Protein AF-A0A8S3DEF5-F1 (afdb_monomer_lite)

Sequence (170 aa):
MGNNNDTDSLSEYDDTEVNVAGNESDDNDKLSETFDSLDEEQLLFDNGDSDTDDDEFMDDWTTDVIQSDCEIIREQNMILVVLKKCRGLISMIKRSTILTLYFDAQRKRFKKALNLCYDVKSRWNSTYCMINSFIVLREIIENLFSNKHQLHITQQQVKKLTNFELTSAD

Foldseek 3Di:
DDDDDDDDDDDDDDDDDDDDDDDDDDDDDDDDDDPPDPDPPDPPPPPPPPDPPPVPDPPPPPPDDDPPDPPVVVVSVVVVLLLVLLQLVLVLQVVDPQSVVLLVVVCVVVVPPDDQFHQDPVDPCRSVSNVVSCVSCVVSLVVCLVCVVVGPDDPVSNVSSVSSDDDPVD

pLDDT: mean 73.91, std 21.29, range [36.69, 96.31]

Organism: NCBI:txid392030

InterPro domains:
  IPR012337 Ribonuclease H-like superfamily [SSF53098] (52-149)

Radius of gyration: 30.42 Å; chains: 1; bounding box: 45×88×85 Å

Structure (mmCIF, N/CA/C/O backbone):
data_AF-A0A8S3DEF5-F1
#
_entry.id   AF-A0A8S3DEF5-F1
#
loop_
_atom_site.group_PDB
_atom_site.id
_atom_site.type_symbol
_atom_site.label_atom_id
_atom_site.label_alt_id
_atom_site.label_comp_id
_atom_site.label_asym_id
_atom_site.label_entity_id
_atom_site.label_seq_id
_atom_site.pdbx_PDB_ins_code
_atom_site.Cartn_x
_atom_site.Cartn_y
_atom_site.Cartn_z
_atom_site.occupancy
_atom_site.B_iso_or_equiv
_atom_site.auth_seq_id
_atom_site.auth_comp_id
_atom_site.auth_asym_id
_atom_site.auth_atom_id
_atom_site.pdbx_PDB_model_num
ATOM 1 N N . MET A 1 1 ? -24.871 -69.707 1.912 1.00 46.59 1 MET A N 1
ATOM 2 C CA . MET A 1 1 ? -25.025 -70.707 2.992 1.00 46.59 1 MET A CA 1
ATOM 3 C C . MET A 1 1 ? -23.665 -70.889 3.647 1.00 46.59 1 MET A C 1
ATOM 5 O O . MET A 1 1 ? -22.714 -71.104 2.908 1.00 46.59 1 MET A O 1
ATOM 9 N N . GLY A 1 2 ? -23.585 -70.755 4.976 1.00 43.81 2 GLY A N 1
ATOM 10 C CA . GLY A 1 2 ? -22.353 -70.808 5.787 1.00 43.81 2 GLY A CA 1
ATOM 11 C C . GLY A 1 2 ? -22.150 -69.495 6.560 1.00 43.81 2 GLY A C 1
ATOM 12 O O . GLY A 1 2 ? -21.579 -68.570 6.003 1.00 43.81 2 GLY A O 1
ATOM 13 N N . ASN A 1 3 ? -22.926 -69.236 7.617 1.00 43.38 3 ASN A N 1
ATOM 14 C CA . ASN A 1 3 ? -22.702 -69.563 9.043 1.00 43.38 3 ASN A CA 1
ATOM 15 C C . ASN A 1 3 ? -21.516 -68.834 9.713 1.00 43.38 3 ASN A C 1
ATOM 17 O O . ASN A 1 3 ? -20.368 -69.181 9.472 1.00 43.38 3 ASN A O 1
ATOM 21 N N . ASN A 1 4 ? -21.895 -67.882 10.579 1.00 48.50 4 ASN A N 1
ATOM 22 C CA . ASN A 1 4 ? -21.458 -67.575 11.954 1.00 48.50 4 ASN A CA 1
ATOM 23 C C . ASN A 1 4 ? -19.970 -6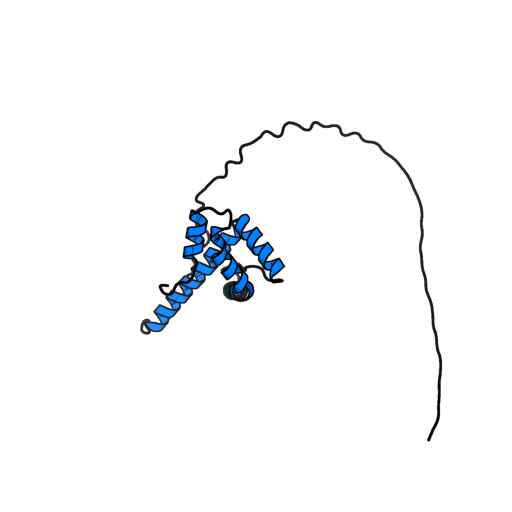7.669 12.338 1.00 48.50 4 ASN A C 1
ATOM 25 O O . ASN A 1 4 ? -19.376 -68.740 12.263 1.00 48.50 4 ASN A O 1
ATOM 29 N N . ASN A 1 5 ? -19.454 -66.593 12.948 1.00 54.09 5 ASN A N 1
ATOM 30 C CA . ASN A 1 5 ? -19.014 -66.632 14.350 1.00 54.09 5 ASN A CA 1
ATOM 31 C C . ASN A 1 5 ? -18.790 -65.222 14.921 1.00 54.09 5 ASN A C 1
ATOM 33 O O . ASN A 1 5 ? -17.958 -64.463 14.428 1.00 54.09 5 ASN A O 1
ATOM 37 N N . ASP A 1 6 ? -19.533 -64.937 15.989 1.00 53.94 6 ASP A N 1
ATOM 38 C CA . ASP A 1 6 ? -19.259 -63.917 16.995 1.00 53.94 6 ASP A CA 1
ATOM 39 C C . ASP A 1 6 ? -18.022 -64.301 17.819 1.00 53.94 6 ASP A C 1
ATOM 41 O O . ASP A 1 6 ? -17.897 -65.459 18.219 1.00 53.94 6 ASP A O 1
ATOM 45 N N . THR A 1 7 ? -17.172 -63.326 18.155 1.00 57.41 7 THR A N 1
ATOM 46 C CA . THR A 1 7 ? -16.396 -63.334 19.407 1.00 57.41 7 THR A CA 1
ATOM 47 C C . THR A 1 7 ? -16.144 -61.906 19.886 1.00 57.41 7 THR A C 1
ATOM 49 O O . THR A 1 7 ? -15.395 -61.150 19.267 1.00 57.41 7 THR A O 1
ATOM 52 N N . ASP A 1 8 ? -16.788 -61.608 21.011 1.00 50.97 8 ASP A N 1
ATOM 53 C CA . ASP A 1 8 ? -16.464 -60.632 22.053 1.00 50.97 8 ASP A CA 1
ATOM 54 C C . ASP A 1 8 ? -14.964 -60.491 22.352 1.00 50.97 8 ASP A C 1
ATOM 56 O O . ASP A 1 8 ? -14.247 -61.493 22.378 1.00 50.97 8 ASP A O 1
ATOM 60 N N . SER A 1 9 ? -14.533 -59.278 22.722 1.00 60.25 9 SER A N 1
ATOM 61 C CA . SER A 1 9 ? -13.591 -59.043 23.834 1.00 60.25 9 SER A CA 1
ATOM 62 C C . SER A 1 9 ? -13.519 -57.553 24.188 1.00 60.25 9 SER A C 1
ATOM 64 O O . SER A 1 9 ? -12.882 -56.758 23.497 1.00 60.25 9 SER A O 1
ATOM 66 N N . LEU A 1 10 ? -14.180 -57.210 25.298 1.00 52.56 10 LEU A N 1
ATOM 67 C CA . LEU A 1 10 ? -13.901 -56.055 26.153 1.00 52.56 10 LEU A CA 1
ATOM 68 C C . LEU A 1 10 ? -12.436 -56.056 26.627 1.00 52.56 10 LEU A C 1
ATOM 70 O O . LEU A 1 10 ? -11.919 -57.104 27.014 1.00 52.56 10 LEU A O 1
ATOM 74 N N . SER A 1 11 ? -11.853 -54.866 26.783 1.00 61.66 11 SER A N 1
ATOM 75 C CA . SER A 1 11 ? -10.965 -54.588 27.920 1.00 61.66 11 SER A CA 1
ATOM 76 C C . SER A 1 11 ? -10.998 -53.101 28.291 1.00 61.66 11 SER A C 1
ATOM 78 O O . SER A 1 11 ? -10.534 -52.253 27.527 1.00 61.66 11 SER A O 1
ATOM 80 N N . GLU A 1 12 ? -11.586 -52.844 29.461 1.00 53.38 12 GLU A N 1
ATOM 81 C CA . GLU A 1 12 ? -11.475 -51.652 30.315 1.00 53.38 12 GLU A CA 1
ATOM 82 C C . GLU A 1 12 ? -10.041 -51.447 30.854 1.00 53.38 12 GLU A C 1
ATOM 84 O O . GLU A 1 12 ? -9.152 -52.246 30.564 1.00 53.38 12 GLU A O 1
ATOM 89 N N . TYR A 1 13 ? -9.895 -50.408 31.693 1.00 54.09 13 TYR A N 1
ATOM 90 C CA . TYR A 1 13 ? -8.749 -49.920 32.488 1.00 54.09 13 TYR A CA 1
ATOM 91 C C . TYR A 1 13 ? -7.998 -48.742 31.822 1.00 54.09 13 TYR A C 1
ATOM 93 O O . TYR A 1 13 ? -7.708 -48.779 30.632 1.00 54.09 13 TYR A O 1
ATOM 101 N N . ASP A 1 14 ? -7.666 -47.636 32.497 1.00 47.34 14 ASP A N 1
ATOM 102 C CA . ASP A 1 14 ? -7.471 -47.437 33.937 1.00 47.34 14 ASP A CA 1
ATOM 103 C C . ASP A 1 14 ? -7.574 -45.943 34.320 1.00 47.34 14 ASP A C 1
ATOM 105 O O . ASP A 1 14 ? -7.052 -45.074 33.614 1.00 47.34 14 ASP A O 1
ATOM 109 N N . ASP A 1 15 ? -8.229 -45.675 35.449 1.00 49.88 15 ASP A N 1
ATOM 110 C CA . ASP A 1 15 ? -8.274 -44.392 36.153 1.00 49.88 15 ASP A CA 1
ATOM 111 C C . ASP A 1 15 ? -6.984 -44.211 36.961 1.00 49.88 15 ASP A C 1
ATOM 113 O O . ASP A 1 15 ? -6.580 -45.100 37.704 1.00 49.88 15 ASP A O 1
ATOM 117 N N . THR A 1 16 ? -6.381 -43.023 36.934 1.00 57.03 16 THR A N 1
ATOM 118 C CA . THR A 1 16 ? -5.514 -42.588 38.043 1.00 57.03 16 THR A CA 1
ATOM 119 C C . THR A 1 16 ? -5.707 -41.104 38.334 1.00 57.03 16 THR A C 1
ATOM 121 O O . THR A 1 16 ? -5.066 -40.226 37.759 1.00 57.03 16 THR A O 1
ATOM 124 N N . GLU A 1 17 ? -6.596 -40.837 39.290 1.00 47.81 17 GLU A N 1
ATOM 125 C CA . GLU A 1 17 ? -6.536 -39.651 40.138 1.00 47.81 17 GLU A CA 1
ATOM 126 C C . GLU A 1 17 ? -5.303 -39.733 41.050 1.00 47.81 17 GLU A C 1
ATOM 128 O O . GLU A 1 17 ? -5.077 -40.743 41.720 1.00 47.81 17 GLU A O 1
ATOM 133 N N . VAL A 1 18 ? -4.540 -38.642 41.149 1.00 53.62 18 VAL A N 1
ATOM 134 C CA . VAL A 1 18 ? -3.604 -38.428 42.260 1.00 53.62 18 VAL A CA 1
ATOM 135 C C . VAL A 1 18 ? -3.879 -37.058 42.871 1.00 53.62 18 VAL A C 1
ATOM 137 O O . VAL A 1 18 ? -3.459 -36.022 42.362 1.00 53.62 18 VAL A O 1
ATOM 140 N N . ASN A 1 19 ? -4.599 -37.087 43.992 1.00 45.84 19 ASN A N 1
ATOM 141 C CA . ASN A 1 19 ? -4.643 -36.034 45.001 1.00 45.84 19 ASN A CA 1
ATOM 142 C C . ASN A 1 19 ? -3.374 -36.105 45.863 1.00 45.84 19 ASN A C 1
ATOM 144 O O . ASN A 1 19 ? -3.113 -37.151 46.456 1.00 45.84 19 ASN A O 1
ATOM 148 N N . VAL A 1 20 ? -2.653 -34.991 46.036 1.00 54.94 20 VAL A N 1
ATOM 149 C CA . VAL A 1 20 ? -1.803 -34.766 47.220 1.00 54.94 20 VAL A CA 1
ATOM 150 C C . VAL A 1 20 ? -1.971 -33.324 47.702 1.00 54.94 20 VAL A C 1
ATOM 152 O O . VAL A 1 20 ? -1.868 -32.370 46.935 1.00 54.94 20 VAL A O 1
ATOM 155 N N . ALA A 1 21 ? -2.273 -33.223 48.993 1.00 41.28 21 ALA A N 1
ATOM 156 C CA . ALA A 1 21 ? -2.624 -32.045 49.768 1.00 41.28 21 ALA A CA 1
ATOM 157 C C . ALA A 1 21 ? -1.416 -31.389 50.473 1.00 41.28 21 ALA A C 1
ATOM 159 O O . ALA A 1 21 ? -0.425 -32.063 50.744 1.00 41.28 21 ALA A O 1
ATOM 160 N N . GLY A 1 22 ? -1.599 -30.123 50.886 1.00 36.69 22 GLY A N 1
ATOM 161 C CA . GLY A 1 22 ? -0.835 -29.410 51.931 1.00 36.69 22 GLY A CA 1
ATOM 162 C C . GLY A 1 22 ? 0.503 -28.811 51.467 1.00 36.69 22 GLY A C 1
ATOM 163 O O . GLY A 1 22 ? 1.193 -29.407 50.657 1.00 36.69 22 GLY A O 1
ATOM 164 N N . ASN A 1 23 ? 0.961 -27.644 51.928 1.00 40.34 23 ASN A N 1
ATOM 165 C CA . ASN A 1 23 ? 0.754 -27.021 53.235 1.00 40.34 23 ASN A CA 1
ATOM 166 C C . ASN A 1 23 ? 1.043 -25.495 53.201 1.00 40.34 23 ASN A C 1
ATOM 168 O O . ASN A 1 23 ? 1.664 -24.995 52.267 1.00 40.34 23 ASN A O 1
ATOM 172 N N . GLU A 1 24 ? 0.584 -24.811 54.252 1.00 44.38 24 GLU A N 1
ATOM 173 C CA . GLU A 1 24 ? 0.578 -23.367 54.571 1.00 44.38 24 GLU A CA 1
ATOM 174 C C . GLU A 1 24 ? 1.955 -22.697 54.795 1.00 44.38 24 GLU A C 1
ATOM 176 O O . GLU A 1 24 ? 2.916 -23.389 55.135 1.00 44.38 24 GLU A O 1
ATOM 181 N N . SER A 1 25 ? 1.993 -21.350 54.688 1.00 47.72 25 SER A N 1
ATOM 182 C CA . SER A 1 25 ? 2.727 -20.305 55.478 1.00 47.72 25 SER A CA 1
ATOM 183 C C . SER A 1 25 ? 2.970 -19.091 54.554 1.00 47.72 25 SER A C 1
ATOM 185 O O . SER A 1 25 ? 3.646 -19.233 53.540 1.00 47.72 25 SER A O 1
ATOM 187 N N . ASP A 1 26 ? 2.240 -17.976 54.643 1.00 45.22 26 ASP A N 1
ATOM 188 C CA . ASP A 1 26 ? 2.328 -16.877 55.627 1.00 45.22 26 ASP A CA 1
ATOM 189 C C . ASP A 1 26 ? 3.716 -16.215 55.664 1.00 45.22 26 ASP A C 1
ATOM 191 O O . ASP A 1 26 ? 4.638 -16.759 56.257 1.00 45.22 26 ASP A O 1
ATOM 195 N N . ASP A 1 27 ? 3.846 -15.062 54.998 1.00 51.00 27 ASP A N 1
ATOM 196 C CA . ASP A 1 27 ? 4.680 -13.952 55.466 1.00 51.00 27 ASP A CA 1
ATOM 197 C C . ASP A 1 27 ? 4.248 -12.640 54.787 1.00 51.00 27 ASP A C 1
ATOM 199 O O . ASP A 1 27 ? 4.294 -12.456 53.567 1.00 51.00 27 ASP A O 1
ATOM 203 N N . ASN A 1 28 ? 3.776 -11.734 55.641 1.00 45.97 28 ASN A N 1
ATOM 204 C CA . ASN A 1 28 ? 3.632 -10.307 55.399 1.00 45.97 28 ASN A CA 1
ATOM 205 C C . ASN A 1 28 ? 4.970 -9.716 54.952 1.00 45.97 28 ASN A C 1
ATOM 207 O O . ASN A 1 28 ? 5.934 -9.806 55.702 1.00 45.97 28 ASN A O 1
ATOM 211 N N . ASP A 1 29 ? 4.970 -8.927 53.879 1.00 43.94 29 ASP A N 1
ATOM 212 C CA . ASP A 1 29 ? 5.792 -7.721 53.886 1.00 43.94 29 ASP A CA 1
ATOM 213 C C . ASP A 1 29 ? 5.092 -6.553 53.189 1.00 43.94 29 ASP A C 1
ATOM 215 O O . ASP A 1 29 ? 4.798 -6.541 51.992 1.00 43.94 29 ASP A O 1
ATOM 219 N N . LYS A 1 30 ? 4.797 -5.550 54.019 1.00 49.34 30 LYS A N 1
ATOM 220 C CA . LYS A 1 30 ? 4.400 -4.200 53.638 1.00 49.34 30 LYS A CA 1
ATOM 221 C C . LYS A 1 30 ? 5.565 -3.540 52.905 1.00 49.34 30 LYS A C 1
ATOM 223 O O . LYS A 1 30 ? 6.543 -3.159 53.539 1.00 49.34 30 LYS A O 1
ATOM 228 N N . LEU A 1 31 ? 5.388 -3.257 51.622 1.00 44.19 31 LEU A N 1
ATOM 229 C CA . LEU A 1 31 ? 6.134 -2.205 50.936 1.00 44.19 31 LEU A CA 1
ATOM 230 C C . LEU A 1 31 ? 5.170 -1.068 50.605 1.00 44.19 31 LEU A C 1
ATOM 232 O O . LEU A 1 31 ? 4.477 -1.057 49.592 1.00 44.19 31 LEU A O 1
ATOM 236 N N . SER A 1 32 ? 5.086 -0.132 51.550 1.00 49.44 32 SER A N 1
ATOM 237 C CA . SER A 1 32 ? 4.559 1.206 51.327 1.00 49.44 32 SER A CA 1
ATOM 238 C C . SER A 1 32 ? 5.689 2.074 50.791 1.00 49.44 32 SER A C 1
ATOM 240 O O . SER A 1 32 ? 6.498 2.561 51.576 1.00 49.44 32 SER A O 1
ATOM 242 N N . GLU A 1 33 ? 5.728 2.299 49.485 1.00 45.91 33 GLU A N 1
ATOM 243 C CA . GLU A 1 33 ? 6.526 3.377 48.908 1.00 45.91 33 GLU A CA 1
ATOM 244 C C . GLU A 1 33 ? 5.665 4.146 47.900 1.00 45.91 33 GLU A C 1
ATOM 246 O O . GLU A 1 33 ? 5.319 3.670 46.824 1.00 45.91 33 GLU A O 1
ATOM 251 N N . THR A 1 34 ? 5.215 5.313 48.370 1.00 40.75 34 THR A N 1
ATOM 252 C CA . THR A 1 34 ? 5.285 6.592 47.651 1.00 40.75 34 THR A CA 1
ATOM 253 C C . THR A 1 34 ? 5.029 6.529 46.144 1.00 40.75 34 THR A C 1
ATOM 255 O O . THR A 1 34 ? 5.944 6.419 45.334 1.00 40.75 34 THR A O 1
ATOM 258 N N . PHE A 1 35 ? 3.758 6.686 45.765 1.00 36.88 35 PHE A N 1
ATOM 259 C CA . PHE A 1 35 ? 3.381 7.085 44.411 1.00 36.88 35 PHE A CA 1
ATOM 260 C C . PHE A 1 35 ? 3.692 8.580 44.263 1.00 36.88 35 PHE A C 1
ATOM 262 O O . PHE A 1 35 ? 2.847 9.440 44.521 1.00 36.88 35 PHE A O 1
ATOM 269 N N . ASP A 1 36 ? 4.949 8.878 43.946 1.00 37.28 36 ASP A N 1
ATOM 270 C CA . ASP A 1 36 ? 5.376 10.215 43.562 1.00 37.28 36 ASP A CA 1
ATOM 271 C C . ASP A 1 36 ? 4.707 10.598 42.238 1.00 37.28 36 ASP A C 1
ATOM 273 O O . ASP A 1 36 ? 4.836 9.916 41.222 1.00 37.28 36 ASP A O 1
ATOM 277 N N . SER A 1 37 ? 3.941 11.687 42.315 1.00 48.28 37 SER A N 1
ATOM 278 C CA . SER A 1 37 ? 3.711 12.700 41.284 1.00 48.28 37 SER A CA 1
ATOM 279 C C . SER A 1 37 ? 4.279 12.368 39.898 1.00 48.28 37 SER A C 1
ATOM 281 O O . SER A 1 37 ? 5.406 12.743 39.575 1.00 48.28 37 SER A O 1
ATOM 283 N N . LEU A 1 38 ? 3.475 11.728 39.046 1.00 43.34 38 LEU A N 1
ATOM 284 C CA . LEU A 1 38 ? 3.731 11.743 37.609 1.00 43.34 38 LEU A CA 1
ATOM 285 C C . LEU A 1 38 ? 3.291 13.104 37.075 1.00 43.34 38 LEU A C 1
ATOM 287 O O . LEU A 1 38 ? 2.105 13.346 36.846 1.00 43.34 38 LEU A O 1
ATOM 291 N N . ASP A 1 39 ? 4.285 13.982 36.959 1.00 43.94 39 ASP A N 1
ATOM 292 C CA . ASP A 1 39 ? 4.231 15.237 36.225 1.00 43.94 39 ASP A CA 1
ATOM 293 C C . ASP A 1 39 ? 3.620 15.003 34.837 1.00 43.94 39 ASP A C 1
ATOM 295 O O . ASP A 1 39 ? 4.010 14.093 34.098 1.00 43.94 39 ASP A O 1
ATOM 299 N N . GLU A 1 40 ? 2.653 15.852 34.492 1.00 52.78 40 GLU A N 1
ATOM 300 C CA . GLU A 1 40 ? 2.129 16.023 33.142 1.00 52.78 40 GLU A CA 1
ATOM 301 C C . GLU A 1 40 ? 3.233 16.609 32.2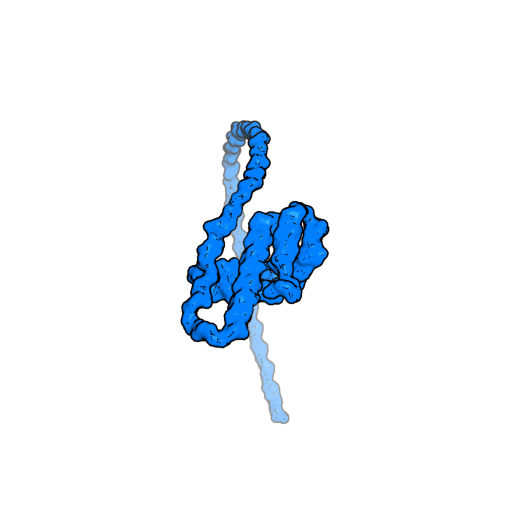47 1.00 52.78 40 GLU A C 1
ATOM 303 O O . GLU A 1 40 ? 3.208 17.783 31.868 1.00 52.78 40 GLU A O 1
ATOM 308 N N . GLU A 1 41 ? 4.222 15.795 31.878 1.00 43.34 41 GLU A N 1
ATOM 309 C CA . GLU A 1 41 ? 5.080 16.129 30.751 1.00 43.34 41 GLU A CA 1
ATOM 310 C C . GLU A 1 41 ? 4.251 16.026 29.473 1.00 43.34 41 GLU A C 1
ATOM 312 O O . GLU A 1 41 ? 3.899 14.956 28.971 1.00 43.34 41 GLU A O 1
ATOM 317 N N . GLN A 1 42 ? 3.900 17.215 28.991 1.00 44.44 42 GLN A N 1
ATOM 318 C CA . GLN A 1 42 ? 3.433 17.522 27.654 1.00 44.44 42 GLN A CA 1
ATOM 319 C C . GLN A 1 42 ? 4.021 16.547 26.633 1.00 44.44 42 GLN A C 1
ATOM 321 O O . GLN A 1 42 ? 5.187 16.643 26.251 1.00 44.44 42 GLN A O 1
ATOM 326 N N . LEU A 1 43 ? 3.168 15.649 26.136 1.00 39.19 43 LEU A N 1
ATOM 327 C CA . LEU A 1 43 ? 3.384 14.943 24.881 1.00 39.19 43 LEU A CA 1
ATOM 328 C C . LEU A 1 43 ? 3.409 15.989 23.763 1.00 39.19 43 LEU A C 1
ATOM 330 O O . LEU A 1 43 ? 2.406 16.257 23.096 1.00 39.19 43 LEU A O 1
ATOM 334 N N . LEU A 1 44 ? 4.572 16.611 23.587 1.00 41.94 44 LEU A N 1
ATOM 335 C CA . LEU A 1 44 ? 4.973 17.263 22.359 1.00 41.94 44 LEU A CA 1
ATOM 336 C C . LEU A 1 44 ? 4.954 16.173 21.293 1.00 41.94 44 LEU A C 1
ATOM 338 O O . LEU A 1 44 ? 5.921 15.439 21.101 1.00 41.94 44 LEU A O 1
ATOM 342 N N . PHE A 1 45 ? 3.807 16.034 20.629 1.00 44.28 45 PHE A N 1
ATOM 343 C CA . PHE A 1 45 ? 3.743 15.415 19.320 1.00 44.28 45 PHE A CA 1
ATOM 344 C C . PHE A 1 45 ? 4.619 16.269 18.418 1.00 44.28 45 PHE A C 1
ATOM 346 O O . PHE A 1 45 ? 4.183 17.283 17.868 1.00 44.28 45 PHE A O 1
ATOM 353 N N . ASP A 1 46 ? 5.881 15.866 18.346 1.00 40.00 46 ASP A N 1
ATOM 354 C CA . ASP A 1 46 ? 6.801 16.242 17.304 1.00 40.00 46 ASP A CA 1
ATOM 355 C C . ASP A 1 46 ? 6.112 15.892 15.983 1.00 40.00 46 ASP A C 1
ATOM 357 O O . ASP A 1 46 ? 6.111 14.752 15.520 1.00 40.00 46 ASP A O 1
ATOM 361 N N . ASN A 1 47 ? 5.460 16.895 15.390 1.00 47.03 47 ASN A N 1
ATOM 362 C CA . ASN A 1 47 ? 5.104 16.918 13.976 1.00 47.03 47 ASN A CA 1
ATOM 363 C C . ASN A 1 47 ? 6.387 17.136 13.163 1.00 47.03 47 ASN A C 1
ATOM 365 O O . ASN A 1 47 ? 6.425 17.979 12.265 1.00 47.03 47 ASN A O 1
ATOM 369 N N . GLY A 1 48 ? 7.433 16.390 13.524 1.00 41.38 48 GLY A N 1
ATOM 370 C CA . GLY A 1 48 ? 8.635 16.216 12.759 1.00 41.38 48 GLY A CA 1
ATOM 371 C C . GLY A 1 48 ? 8.188 15.650 11.434 1.00 41.38 48 GLY A C 1
ATOM 372 O O . GLY A 1 48 ? 7.702 14.518 11.336 1.00 41.38 48 GLY A O 1
ATOM 373 N N . ASP A 1 49 ? 8.284 16.512 10.435 1.00 47.72 49 ASP A N 1
ATOM 374 C CA . ASP A 1 49 ? 8.358 16.210 9.021 1.00 47.72 49 ASP A CA 1
ATOM 375 C C . ASP A 1 49 ? 9.538 15.248 8.831 1.00 47.72 49 ASP A C 1
ATOM 377 O O . ASP A 1 49 ? 10.622 15.634 8.422 1.00 47.72 49 ASP A O 1
ATOM 381 N N . SER A 1 50 ? 9.359 14.003 9.287 1.00 46.66 50 SER A N 1
ATOM 382 C CA . SER A 1 50 ? 10.330 12.928 9.181 1.00 46.66 50 SER A CA 1
ATOM 383 C C . SER A 1 50 ? 10.337 12.530 7.721 1.00 46.66 50 SER A C 1
ATOM 385 O O . SER A 1 50 ? 9.586 11.643 7.291 1.00 46.66 50 SER A O 1
ATOM 387 N N . ASP A 1 51 ? 11.132 13.297 6.987 1.00 47.03 51 ASP A N 1
ATOM 388 C CA . ASP A 1 51 ? 12.020 12.891 5.918 1.00 47.03 51 ASP A CA 1
ATOM 389 C C . ASP A 1 51 ? 11.795 11.436 5.524 1.00 47.03 51 ASP A C 1
ATOM 391 O O . ASP A 1 51 ? 12.087 10.471 6.237 1.00 47.03 51 ASP A O 1
ATOM 395 N N . THR A 1 52 ? 11.190 11.305 4.354 1.00 53.78 52 THR A N 1
ATOM 396 C CA . THR A 1 52 ? 10.978 10.089 3.576 1.00 53.78 52 THR A CA 1
ATOM 397 C C . THR A 1 52 ? 12.291 9.461 3.088 1.00 53.78 52 THR A C 1
ATOM 399 O O . THR A 1 52 ? 12.334 8.912 1.991 1.00 53.78 52 THR A O 1
ATOM 402 N N . ASP A 1 53 ? 13.339 9.495 3.904 1.00 46.88 53 ASP A N 1
ATOM 403 C CA . ASP A 1 53 ? 14.725 9.274 3.481 1.00 46.88 53 ASP A CA 1
ATOM 404 C C . ASP A 1 53 ? 15.259 7.882 3.853 1.00 46.88 53 ASP A C 1
ATOM 406 O O . ASP A 1 53 ? 16.461 7.682 3.960 1.00 46.88 53 ASP A O 1
ATOM 410 N N . ASP A 1 54 ? 14.378 6.889 4.021 1.00 46.97 54 ASP A N 1
ATOM 411 C CA . ASP A 1 54 ? 14.797 5.492 4.257 1.00 46.97 54 ASP A CA 1
ATOM 412 C C . ASP A 1 54 ? 14.117 4.475 3.314 1.00 46.97 54 ASP A C 1
ATOM 414 O O . ASP A 1 54 ? 14.160 3.266 3.530 1.00 46.97 54 ASP A O 1
ATOM 418 N N . ASP A 1 55 ? 13.512 4.968 2.226 1.00 51.59 55 ASP A N 1
ATOM 419 C CA . ASP A 1 55 ? 13.105 4.167 1.056 1.00 51.59 55 ASP A CA 1
ATOM 420 C C . ASP A 1 55 ? 13.953 4.544 -0.188 1.00 51.59 55 ASP A C 1
ATOM 422 O O . ASP A 1 55 ? 13.542 4.338 -1.336 1.00 51.59 55 ASP A O 1
ATOM 426 N N . GLU A 1 56 ? 15.135 5.139 0.015 1.00 52.38 56 GLU A N 1
ATOM 427 C CA . GLU A 1 56 ? 15.996 5.615 -1.069 1.00 52.38 56 GLU A CA 1
ATOM 428 C C . GLU A 1 56 ? 16.689 4.429 -1.787 1.00 52.38 56 GLU A C 1
ATOM 430 O O . GLU A 1 56 ? 17.348 3.582 -1.183 1.00 52.38 56 GLU A O 1
ATOM 435 N N . PHE A 1 57 ? 16.513 4.371 -3.113 1.00 55.44 57 PHE A N 1
ATOM 436 C CA . PHE A 1 57 ? 17.014 3.368 -4.076 1.00 55.44 57 PHE A CA 1
ATOM 437 C C . PHE A 1 57 ? 16.305 1.993 -4.157 1.00 55.44 57 PHE A C 1
ATOM 439 O O . PHE A 1 57 ? 16.857 0.940 -3.802 1.00 55.44 57 PHE A O 1
ATOM 446 N N . MET A 1 58 ? 15.120 2.004 -4.787 1.00 53.78 58 MET A N 1
ATOM 447 C CA . MET A 1 58 ? 14.334 0.831 -5.228 1.00 53.78 58 MET A CA 1
ATOM 448 C C . MET A 1 58 ? 14.101 0.745 -6.753 1.00 53.78 58 MET A C 1
ATOM 450 O O . MET A 1 58 ? 13.364 -0.134 -7.194 1.00 53.78 58 MET A O 1
ATOM 454 N N . ASP A 1 59 ? 14.717 1.615 -7.559 1.00 54.75 59 ASP A N 1
ATOM 455 C CA . ASP A 1 59 ? 14.441 1.700 -9.002 1.00 54.75 59 ASP A CA 1
ATOM 456 C C . ASP A 1 59 ? 15.728 1.581 -9.836 1.00 54.75 59 ASP A C 1
ATOM 458 O O . ASP A 1 59 ? 16.039 2.453 -10.640 1.00 54.75 59 ASP A O 1
ATOM 462 N N . ASP A 1 60 ? 16.493 0.501 -9.660 1.00 52.81 60 ASP A N 1
ATOM 463 C CA . ASP A 1 60 ? 17.636 0.201 -10.542 1.00 52.81 60 ASP A CA 1
ATOM 464 C C . ASP A 1 60 ? 17.243 -0.751 -11.688 1.00 52.81 60 ASP A C 1
ATOM 466 O O . ASP A 1 60 ? 17.988 -1.633 -12.095 1.00 52.81 60 ASP A O 1
ATOM 470 N N . TRP A 1 61 ? 16.023 -0.594 -12.216 1.00 58.66 61 TRP A N 1
ATOM 471 C CA . TRP A 1 61 ? 15.528 -1.320 -13.400 1.00 58.66 61 TRP A CA 1
ATOM 472 C C . TRP A 1 61 ? 16.074 -0.724 -14.712 1.00 58.66 61 TRP A C 1
ATOM 474 O O . TRP A 1 61 ? 15.429 -0.791 -15.755 1.00 58.66 61 TRP A O 1
ATOM 484 N N . THR A 1 62 ? 17.249 -0.093 -14.671 1.00 55.25 62 THR A N 1
ATOM 485 C CA . THR A 1 62 ? 17.815 0.637 -15.817 1.00 55.25 62 THR A CA 1
ATOM 486 C C . THR A 1 62 ? 18.751 -0.205 -16.681 1.00 55.25 62 THR A C 1
ATOM 488 O O . THR A 1 62 ? 19.243 0.274 -17.701 1.00 55.25 62 THR A O 1
ATOM 491 N N . THR A 1 63 ? 18.998 -1.462 -16.316 1.00 53.88 63 THR A N 1
ATOM 492 C CA . THR A 1 63 ? 20.062 -2.257 -16.929 1.00 53.88 63 THR A CA 1
ATOM 493 C C . THR A 1 63 ? 19.506 -3.215 -17.990 1.00 53.88 63 THR A C 1
ATOM 495 O O . THR A 1 63 ? 18.819 -4.187 -17.689 1.00 53.88 63 THR A O 1
ATOM 498 N N . ASP A 1 64 ? 19.840 -2.901 -19.245 1.00 55.69 64 ASP A N 1
ATOM 499 C CA . ASP A 1 64 ? 19.934 -3.808 -20.403 1.00 55.69 64 ASP A CA 1
ATOM 500 C C . ASP A 1 64 ? 18.700 -4.048 -21.290 1.00 55.69 64 ASP A C 1
ATOM 502 O O . ASP A 1 64 ? 18.723 -4.944 -22.138 1.00 55.69 64 ASP A O 1
ATOM 506 N N . VAL A 1 65 ? 17.648 -3.225 -21.216 1.00 55.66 65 VAL A N 1
ATOM 507 C CA . VAL A 1 65 ? 16.617 -3.247 -22.271 1.00 55.66 65 VAL A CA 1
ATOM 508 C C . VAL A 1 65 ? 17.079 -2.386 -23.441 1.00 55.66 65 VAL A C 1
ATOM 510 O O . VAL A 1 65 ? 17.210 -1.168 -23.329 1.00 55.66 65 VAL A O 1
ATOM 513 N N . ILE A 1 66 ? 17.343 -3.039 -24.574 1.00 60.09 66 ILE A N 1
ATOM 514 C CA . ILE A 1 66 ? 17.688 -2.401 -25.847 1.00 60.09 66 ILE A CA 1
ATOM 515 C C . ILE A 1 66 ? 16.663 -1.292 -26.117 1.00 60.09 66 ILE A C 1
ATOM 517 O O . ILE A 1 66 ? 15.463 -1.537 -26.202 1.00 60.09 66 ILE A O 1
ATOM 521 N N . GLN A 1 67 ? 17.174 -0.066 -26.215 1.00 56.16 67 GLN A N 1
ATOM 522 C CA . GLN A 1 67 ? 16.506 1.240 -26.135 1.00 56.16 67 GLN A CA 1
ATOM 523 C C . GLN A 1 67 ? 15.461 1.531 -27.241 1.00 56.16 67 GLN A C 1
ATOM 525 O O . GLN A 1 67 ? 15.129 2.685 -27.499 1.00 56.16 67 GLN A O 1
ATOM 530 N N . SER A 1 68 ? 14.978 0.507 -27.944 1.00 62.22 68 SER A N 1
ATOM 531 C CA . SER A 1 68 ? 14.208 0.619 -29.186 1.00 62.22 68 SER A CA 1
ATOM 532 C C . SER A 1 68 ? 12.698 0.450 -29.011 1.00 62.22 68 SER A C 1
ATOM 534 O O . SER A 1 68 ? 11.953 0.957 -29.845 1.00 62.22 68 SER A O 1
ATOM 536 N N . ASP A 1 69 ? 12.235 -0.196 -27.938 1.00 71.62 69 ASP A N 1
ATOM 537 C CA . ASP A 1 69 ? 10.809 -0.481 -27.748 1.00 71.62 69 ASP A CA 1
ATOM 538 C C . ASP A 1 69 ? 10.155 0.528 -26.794 1.00 71.62 69 ASP A C 1
ATOM 540 O O . ASP A 1 69 ? 10.142 0.369 -25.571 1.00 71.62 69 ASP A O 1
ATOM 544 N N . CYS A 1 70 ? 9.570 1.585 -27.368 1.00 76.81 70 CYS A N 1
ATOM 545 C CA . CYS A 1 70 ? 8.824 2.610 -26.627 1.00 76.81 70 CYS A CA 1
ATOM 546 C C . CYS A 1 70 ? 7.691 2.030 -25.758 1.00 76.81 70 CYS A C 1
ATOM 548 O O . CYS A 1 70 ? 7.343 2.611 -24.730 1.00 76.81 70 CYS A O 1
ATOM 550 N N . GLU A 1 71 ? 7.120 0.891 -26.157 1.00 80.19 71 GLU A N 1
ATOM 551 C CA . GLU A 1 71 ? 6.070 0.201 -25.403 1.00 80.19 71 GLU A CA 1
ATOM 552 C C . GLU A 1 71 ? 6.601 -0.391 -24.094 1.00 80.19 71 GLU A C 1
ATOM 554 O O . GLU A 1 71 ? 5.993 -0.171 -23.045 1.00 80.19 71 GLU A O 1
ATOM 559 N N . ILE A 1 72 ? 7.775 -1.033 -24.125 1.00 82.62 72 ILE A N 1
ATOM 560 C CA . ILE A 1 72 ? 8.404 -1.624 -22.934 1.00 82.62 72 ILE A CA 1
ATOM 561 C C . ILE A 1 72 ? 8.746 -0.534 -21.915 1.00 82.62 72 ILE A C 1
ATOM 563 O O . ILE A 1 72 ? 8.462 -0.681 -20.728 1.00 82.62 72 ILE A O 1
ATOM 567 N N . ILE A 1 73 ? 9.286 0.598 -22.376 1.00 82.31 73 ILE A N 1
ATOM 568 C CA . ILE A 1 73 ? 9.605 1.742 -21.507 1.00 82.31 73 ILE A CA 1
ATOM 569 C C . ILE A 1 73 ? 8.338 2.272 -20.821 1.00 82.31 73 ILE A C 1
ATOM 571 O O . ILE A 1 73 ? 8.347 2.580 -19.628 1.00 82.31 73 ILE A O 1
ATOM 575 N N . ARG A 1 74 ? 7.224 2.367 -21.556 1.00 84.44 74 ARG A N 1
ATOM 576 C CA . ARG A 1 74 ? 5.946 2.820 -20.994 1.00 84.44 74 ARG A CA 1
ATOM 577 C C . ARG A 1 74 ? 5.430 1.856 -19.924 1.00 84.44 74 ARG A C 1
ATOM 579 O O . ARG A 1 74 ? 5.021 2.308 -18.857 1.00 84.44 74 ARG A O 1
ATOM 586 N N . GLU A 1 75 ? 5.466 0.553 -20.189 1.00 85.06 75 GLU A N 1
ATOM 587 C CA . GLU A 1 75 ? 5.036 -0.470 -19.229 1.00 85.06 75 GLU A CA 1
ATOM 588 C C . GLU A 1 75 ? 5.897 -0.469 -17.964 1.00 85.06 75 GLU A C 1
ATOM 590 O O . GLU A 1 75 ? 5.360 -0.487 -16.857 1.00 85.06 75 GLU A O 1
ATOM 595 N N . GLN A 1 76 ? 7.220 -0.372 -18.107 1.00 85.25 76 GLN A N 1
ATOM 596 C CA . GLN A 1 76 ? 8.135 -0.261 -16.970 1.00 85.25 76 GLN A CA 1
ATOM 597 C C . GLN A 1 76 ? 7.818 0.964 -16.112 1.00 85.25 76 GLN A C 1
ATOM 599 O O . GLN A 1 76 ? 7.701 0.842 -14.893 1.00 85.25 76 GLN A O 1
ATOM 604 N N . ASN A 1 77 ? 7.597 2.125 -16.732 1.00 85.25 77 ASN A N 1
ATOM 605 C CA . ASN A 1 77 ? 7.223 3.338 -16.006 1.00 85.25 77 ASN A CA 1
ATOM 606 C C . ASN A 1 77 ? 5.912 3.161 -15.229 1.00 85.25 77 ASN A C 1
ATOM 608 O O . ASN A 1 77 ? 5.845 3.528 -14.055 1.00 85.25 77 ASN A O 1
ATOM 612 N N . MET A 1 78 ? 4.896 2.541 -15.836 1.00 87.25 78 MET A N 1
ATOM 613 C CA . MET A 1 78 ? 3.641 2.235 -15.143 1.00 87.25 78 MET A CA 1
ATOM 614 C C . MET A 1 78 ? 3.857 1.293 -13.951 1.00 87.25 78 MET A C 1
ATOM 616 O O . MET A 1 78 ? 3.334 1.543 -12.864 1.00 87.25 78 MET A O 1
ATOM 620 N N . ILE A 1 79 ? 4.652 0.231 -14.122 1.00 89.31 79 ILE A N 1
ATOM 621 C CA . ILE A 1 79 ? 4.980 -0.711 -13.042 1.00 89.31 79 ILE A CA 1
ATOM 622 C C . ILE A 1 79 ? 5.656 0.027 -11.881 1.00 89.31 79 ILE A C 1
ATOM 624 O O . ILE A 1 79 ? 5.257 -0.154 -10.729 1.00 89.31 79 ILE A O 1
ATOM 628 N N . LEU A 1 80 ? 6.627 0.898 -12.167 1.00 88.31 80 LEU A N 1
ATOM 629 C CA . LEU A 1 80 ? 7.320 1.690 -11.148 1.00 88.31 80 LEU A CA 1
ATOM 630 C C . LEU A 1 80 ? 6.357 2.605 -10.380 1.00 88.31 80 LEU A C 1
ATOM 632 O O . LEU A 1 80 ? 6.417 2.663 -9.149 1.00 88.31 80 LEU A O 1
ATOM 636 N N . VAL A 1 81 ? 5.435 3.281 -11.074 1.00 89.56 81 VAL A N 1
ATOM 637 C CA . VAL A 1 81 ? 4.416 4.136 -10.440 1.00 89.56 81 VAL A CA 1
ATOM 638 C C . VAL A 1 81 ? 3.516 3.319 -9.510 1.00 89.56 81 VAL A C 1
ATOM 640 O O . VAL A 1 81 ? 3.312 3.705 -8.355 1.00 89.56 81 VAL A O 1
ATOM 643 N N . VAL A 1 82 ? 3.024 2.164 -9.968 1.00 91.38 82 VAL A N 1
ATOM 644 C CA . VAL A 1 82 ? 2.179 1.273 -9.159 1.00 91.38 82 VAL A CA 1
ATOM 645 C C . VAL A 1 82 ? 2.928 0.791 -7.917 1.00 91.38 82 VAL A C 1
ATOM 647 O O . VAL A 1 82 ? 2.407 0.896 -6.806 1.00 91.38 82 VAL A O 1
ATOM 650 N N . LEU A 1 83 ? 4.168 0.319 -8.071 1.00 92.25 83 LEU A N 1
ATOM 651 C CA . LEU A 1 83 ? 4.979 -0.159 -6.951 1.00 92.25 83 LEU A CA 1
ATOM 652 C C . LEU A 1 83 ? 5.247 0.946 -5.926 1.00 92.25 83 LEU A C 1
ATOM 654 O O . LEU A 1 83 ? 5.106 0.706 -4.724 1.00 92.25 83 LEU A O 1
ATOM 658 N N . LYS A 1 84 ? 5.561 2.167 -6.375 1.00 90.94 84 LYS A N 1
ATOM 659 C CA . LYS A 1 84 ? 5.727 3.332 -5.491 1.00 90.94 84 LYS A CA 1
ATOM 660 C C . LYS A 1 84 ? 4.463 3.627 -4.694 1.00 90.94 84 LYS A C 1
ATOM 662 O O . LYS A 1 84 ? 4.543 3.798 -3.477 1.00 90.94 84 LYS A O 1
ATOM 667 N N . LYS A 1 85 ? 3.294 3.633 -5.343 1.00 92.44 85 LYS A N 1
ATOM 668 C CA . LYS A 1 85 ? 2.009 3.844 -4.657 1.00 92.44 85 LYS A CA 1
ATOM 669 C C . LYS A 1 85 ? 1.716 2.728 -3.650 1.00 92.44 85 LYS A C 1
ATOM 671 O O . LYS A 1 85 ? 1.317 3.023 -2.525 1.00 92.44 85 LYS A O 1
ATOM 676 N N . CYS A 1 86 ? 1.978 1.467 -3.998 1.00 93.62 86 CYS A N 1
ATOM 677 C CA . CYS A 1 86 ? 1.817 0.337 -3.081 1.00 93.62 86 CYS A CA 1
ATOM 678 C C . CYS A 1 86 ? 2.697 0.470 -1.828 1.00 93.62 86 CYS A C 1
ATOM 680 O O . CYS A 1 86 ? 2.192 0.359 -0.707 1.00 93.62 86 CYS A O 1
ATOM 682 N N . ARG A 1 87 ? 3.996 0.747 -2.005 1.00 93.62 87 ARG A N 1
ATOM 683 C CA . ARG A 1 87 ? 4.944 0.945 -0.894 1.00 93.62 87 ARG A CA 1
ATOM 684 C C . ARG A 1 87 ? 4.520 2.121 -0.016 1.00 93.62 87 ARG A C 1
ATOM 686 O O . ARG A 1 87 ? 4.391 1.966 1.198 1.00 93.62 87 ARG A O 1
ATOM 693 N N . GLY A 1 88 ? 4.204 3.258 -0.639 1.00 93.38 88 GLY A N 1
ATOM 694 C CA . GLY A 1 88 ? 3.745 4.462 0.050 1.00 93.38 88 GLY A CA 1
ATOM 695 C C . GLY A 1 88 ? 2.475 4.235 0.870 1.00 93.38 88 GLY A C 1
ATOM 696 O O . GLY A 1 88 ? 2.407 4.654 2.028 1.00 93.38 88 GLY A O 1
ATOM 697 N N . LEU A 1 89 ? 1.496 3.506 0.324 1.00 95.06 89 LEU A N 1
ATOM 698 C CA . LEU A 1 89 ? 0.262 3.191 1.038 1.00 95.06 89 LEU A CA 1
ATOM 699 C C . LEU A 1 89 ? 0.519 2.308 2.265 1.00 95.06 89 LEU A C 1
ATOM 701 O O . LEU A 1 89 ? -0.008 2.601 3.337 1.00 95.06 89 LEU A O 1
ATOM 705 N N . ILE A 1 90 ? 1.331 1.251 2.140 1.00 95.06 90 ILE A N 1
ATOM 706 C CA . ILE A 1 90 ? 1.660 0.389 3.287 1.00 95.06 90 ILE A CA 1
ATOM 707 C C . ILE A 1 90 ? 2.351 1.200 4.375 1.00 95.06 90 ILE A C 1
ATOM 709 O O . ILE A 1 90 ? 1.949 1.121 5.538 1.00 95.06 90 ILE A O 1
ATOM 713 N N . SER A 1 91 ? 3.364 1.980 3.993 1.00 94.44 91 SER A N 1
ATOM 714 C CA . SER A 1 91 ? 4.095 2.858 4.900 1.00 94.44 91 SER A CA 1
ATOM 715 C C . SER A 1 91 ? 3.147 3.804 5.632 1.00 94.44 91 SER A C 1
ATOM 717 O O . SER A 1 91 ? 3.214 3.930 6.852 1.00 94.44 91 SER A O 1
ATOM 719 N N . MET A 1 92 ? 2.199 4.409 4.921 1.00 93.81 92 MET A N 1
ATOM 720 C CA . MET A 1 92 ? 1.217 5.302 5.522 1.00 93.81 92 MET A CA 1
ATOM 721 C C . MET A 1 92 ? 0.261 4.587 6.487 1.00 93.81 92 MET A C 1
ATOM 723 O O . MET A 1 92 ? 0.022 5.086 7.588 1.00 93.81 92 MET A O 1
ATOM 727 N N . ILE A 1 93 ? -0.282 3.429 6.095 1.00 94.62 93 ILE A N 1
ATOM 728 C CA . ILE A 1 93 ? -1.203 2.656 6.937 1.00 94.62 93 ILE A CA 1
ATOM 729 C C . ILE A 1 93 ? -0.507 2.248 8.232 1.00 94.62 93 ILE A C 1
ATOM 731 O O . ILE A 1 93 ? -1.059 2.467 9.305 1.00 94.62 93 ILE A O 1
ATOM 735 N N . LYS A 1 94 ? 0.707 1.699 8.138 1.00 92.75 94 LYS A N 1
ATOM 736 C CA . LYS A 1 94 ? 1.434 1.155 9.291 1.00 92.75 94 LYS A CA 1
ATOM 737 C C . LYS A 1 94 ? 2.035 2.215 10.212 1.00 92.75 94 LYS A C 1
ATOM 739 O O . LYS A 1 94 ? 2.227 1.928 11.387 1.00 92.75 94 LYS A O 1
ATOM 744 N N . ARG A 1 95 ? 2.313 3.426 9.715 1.00 91.62 95 ARG A N 1
ATOM 745 C CA . ARG A 1 95 ? 2.738 4.559 10.559 1.00 91.62 95 ARG A CA 1
ATOM 746 C C . ARG A 1 95 ? 1.570 5.227 11.288 1.00 91.62 95 ARG A C 1
ATOM 748 O O . ARG A 1 95 ? 1.769 5.824 12.337 1.00 91.62 95 ARG A O 1
ATOM 755 N N . SER A 1 96 ? 0.356 5.157 10.742 1.00 93.81 96 SER A N 1
ATOM 756 C CA . SER A 1 96 ? -0.826 5.752 11.369 1.00 93.81 96 SER A CA 1
ATOM 757 C C . SER A 1 96 ? -1.560 4.735 12.237 1.00 93.81 96 SER A C 1
ATOM 759 O O . SER A 1 96 ? -2.147 3.778 11.731 1.00 93.81 96 SER A O 1
ATOM 761 N N . THR A 1 97 ? -1.616 4.989 13.545 1.00 94.81 97 THR A N 1
ATOM 762 C CA . THR A 1 97 ? -2.372 4.155 14.491 1.00 94.81 97 THR A CA 1
ATOM 763 C C . THR A 1 97 ? -3.846 4.048 14.097 1.00 94.81 97 THR A C 1
ATOM 765 O O . THR A 1 97 ? -4.413 2.960 14.124 1.00 94.81 97 THR A O 1
ATOM 768 N N . ILE A 1 98 ? -4.463 5.149 13.651 1.00 94.56 98 ILE A N 1
ATOM 769 C CA . ILE A 1 98 ? -5.875 5.171 13.234 1.00 94.56 98 ILE A CA 1
ATOM 770 C C . ILE A 1 98 ? -6.093 4.274 12.011 1.00 94.56 98 ILE A C 1
ATOM 772 O O . ILE A 1 98 ? -7.025 3.468 11.993 1.00 94.56 98 ILE A O 1
ATOM 776 N N . LEU A 1 99 ? -5.227 4.381 10.997 1.00 95.06 99 LEU A N 1
ATOM 777 C CA . LEU A 1 99 ? -5.336 3.558 9.792 1.00 95.06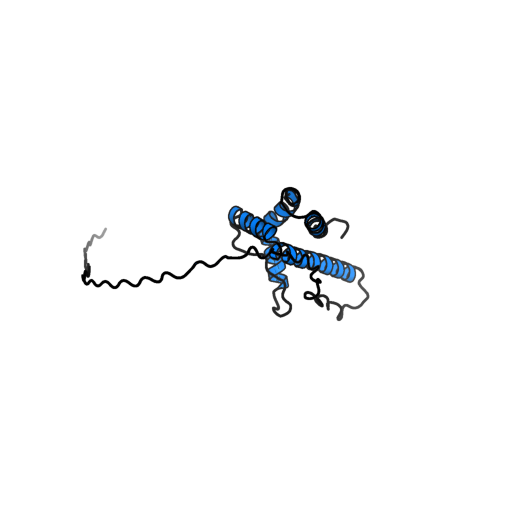 99 LEU A CA 1
ATOM 778 C C . LEU A 1 99 ? -5.042 2.090 10.082 1.00 95.06 99 LEU A C 1
ATOM 780 O O . LEU A 1 99 ? -5.758 1.233 9.576 1.00 95.06 99 LEU A O 1
ATOM 784 N N . THR A 1 100 ? -4.046 1.797 10.919 1.00 95.56 100 THR A N 1
ATOM 785 C CA . THR A 1 100 ? -3.731 0.430 11.351 1.00 95.56 100 THR A CA 1
ATOM 786 C C . THR A 1 100 ? -4.920 -0.203 12.073 1.00 95.56 100 THR A C 1
ATOM 788 O O . THR A 1 100 ? -5.360 -1.284 11.687 1.00 95.56 100 THR A O 1
ATOM 791 N N . LEU A 1 101 ? -5.512 0.497 13.049 1.00 95.44 101 LEU A N 1
ATOM 792 C CA . LEU A 1 101 ? -6.687 0.015 13.780 1.00 95.44 101 LEU A CA 1
ATOM 793 C C . LEU A 1 101 ? -7.883 -0.221 12.853 1.00 95.44 101 LEU A C 1
ATOM 795 O O . LEU A 1 101 ? -8.546 -1.256 12.952 1.00 95.44 101 LEU A O 1
ATOM 799 N N . TYR A 1 102 ? -8.142 0.707 11.927 1.00 95.50 102 TYR A N 1
ATOM 800 C CA . TYR A 1 102 ? -9.173 0.527 10.907 1.00 95.50 102 TYR A CA 1
ATOM 801 C C . TYR A 1 102 ? -8.901 -0.722 10.060 1.00 95.50 102 TYR A C 1
ATOM 803 O O . TYR A 1 102 ? -9.791 -1.553 9.869 1.00 95.50 102 TYR A O 1
ATOM 811 N N . PHE A 1 103 ? -7.670 -0.877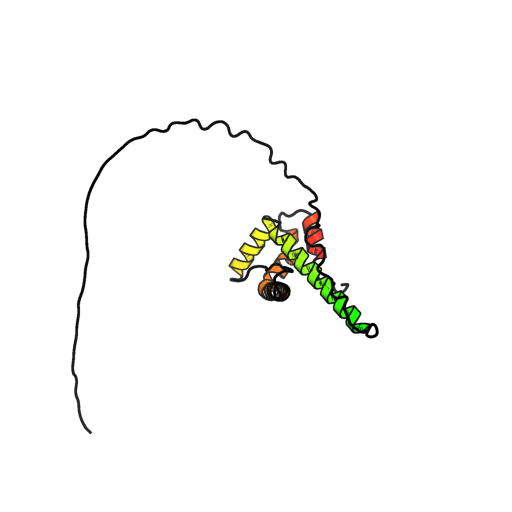 9.575 1.00 95.12 103 PHE A N 1
ATOM 812 C CA . PHE A 1 103 ? -7.293 -1.977 8.698 1.00 95.12 103 PHE A CA 1
ATOM 813 C C . PHE A 1 103 ? -7.428 -3.329 9.409 1.00 95.12 103 PHE A C 1
ATOM 815 O O . PHE A 1 103 ? -7.983 -4.269 8.843 1.00 95.12 103 PHE A O 1
ATOM 822 N N . ASP A 1 104 ? -7.020 -3.420 10.674 1.00 95.06 104 ASP A N 1
ATOM 823 C CA . ASP A 1 104 ? -7.168 -4.630 11.483 1.00 95.06 104 ASP A CA 1
ATOM 824 C C . ASP A 1 104 ? -8.627 -4.961 11.804 1.00 95.06 104 ASP A C 1
ATOM 826 O O . ASP A 1 104 ? -9.022 -6.132 11.753 1.00 95.06 104 ASP A O 1
ATOM 830 N N . ALA A 1 105 ? -9.458 -3.952 12.078 1.00 95.00 105 ALA A N 1
ATOM 831 C CA . ALA A 1 105 ? -10.893 -4.145 12.266 1.00 95.00 105 ALA A CA 1
ATOM 832 C C . ALA A 1 105 ? -11.551 -4.711 10.997 1.00 95.00 105 ALA A C 1
ATOM 834 O O . ALA A 1 105 ? -12.308 -5.685 11.065 1.00 95.00 105 ALA A O 1
ATOM 835 N N . GLN A 1 106 ? -11.211 -4.164 9.825 1.00 95.25 106 GLN A N 1
ATOM 836 C CA . GLN A 1 106 ? -11.707 -4.683 8.550 1.00 95.25 106 GLN A CA 1
ATOM 837 C C . GLN A 1 106 ? -11.173 -6.092 8.270 1.00 95.25 106 GLN A C 1
ATOM 839 O O . GLN A 1 106 ? -11.944 -6.973 7.899 1.00 95.25 106 GLN A O 1
ATOM 844 N N . ARG A 1 107 ? -9.890 -6.372 8.517 1.00 95.50 107 ARG A N 1
ATOM 845 C CA . ARG A 1 107 ? -9.324 -7.721 8.338 1.00 95.50 107 ARG A CA 1
ATOM 846 C C . ARG A 1 107 ? -10.062 -8.775 9.150 1.00 95.50 107 ARG A C 1
ATOM 848 O O . ARG A 1 107 ? -10.392 -9.830 8.608 1.00 95.50 107 ARG A O 1
ATOM 855 N N . LYS A 1 108 ? -10.382 -8.474 10.412 1.00 95.19 108 LYS A N 1
ATOM 856 C CA . LYS A 1 108 ? -11.197 -9.349 11.268 1.00 95.19 108 LYS A CA 1
ATOM 857 C C . LYS A 1 108 ? -12.606 -9.537 10.697 1.00 95.19 108 LYS A C 1
ATOM 859 O O . LYS A 1 108 ? -13.076 -10.670 10.620 1.00 95.19 108 LYS A O 1
ATOM 864 N N . ARG A 1 109 ? -13.246 -8.463 10.220 1.00 94.75 109 ARG A N 1
ATOM 865 C CA . ARG A 1 109 ? -14.584 -8.503 9.598 1.00 94.75 109 ARG A CA 1
ATOM 866 C C . ARG A 1 109 ? -14.627 -9.376 8.338 1.00 94.75 109 ARG A C 1
ATOM 868 O O . ARG A 1 109 ? -15.531 -10.194 8.197 1.00 94.75 109 ARG A O 1
ATOM 875 N N . PHE A 1 110 ? -13.637 -9.237 7.459 1.00 92.81 110 PHE A N 1
ATOM 876 C CA . PHE A 1 110 ? -13.502 -10.019 6.223 1.00 92.81 110 PHE A CA 1
ATOM 877 C C . PHE A 1 110 ? -12.816 -11.380 6.431 1.00 92.81 110 PHE A C 1
ATOM 879 O O . PHE A 1 110 ? -12.601 -12.112 5.465 1.00 92.81 110 PHE A O 1
ATOM 886 N N . LYS A 1 111 ? -12.457 -11.729 7.677 1.00 94.12 111 LYS A N 1
ATOM 887 C CA . LYS A 1 111 ? -11.754 -12.969 8.051 1.00 94.12 111 LYS A CA 1
ATOM 888 C C . LYS A 1 111 ? -10.468 -13.200 7.240 1.00 94.12 111 LYS A C 1
ATOM 890 O O . LYS A 1 111 ? -10.139 -14.327 6.875 1.00 94.12 111 LYS A O 1
ATOM 895 N N . LYS A 1 112 ? -9.728 -12.126 6.943 1.00 92.12 112 LYS A N 1
ATOM 896 C CA . LYS A 1 112 ? -8.462 -12.189 6.199 1.00 92.12 112 LYS A CA 1
ATOM 897 C C . LYS A 1 112 ? -7.307 -12.414 7.174 1.00 92.12 112 LYS A C 1
ATOM 899 O O . LYS A 1 112 ? -6.973 -11.535 7.964 1.00 92.12 112 LYS A O 1
ATOM 904 N N . ALA A 1 113 ? -6.676 -13.585 7.096 1.00 89.38 113 ALA A N 1
ATOM 905 C CA . ALA A 1 113 ? -5.539 -13.932 7.951 1.00 89.38 113 ALA A CA 1
ATOM 906 C C . ALA A 1 113 ? -4.262 -13.151 7.589 1.00 89.38 113 ALA A C 1
ATOM 908 O O . ALA A 1 113 ? -3.468 -12.811 8.464 1.00 89.38 113 ALA A O 1
ATOM 909 N N . LEU A 1 114 ? -4.077 -12.813 6.309 1.00 91.19 114 LEU A N 1
ATOM 910 C CA . LEU A 1 114 ? -2.882 -12.120 5.827 1.00 91.19 114 LEU A CA 1
ATOM 911 C C . LEU A 1 114 ? -2.847 -10.648 6.251 1.00 91.19 114 LEU A C 1
ATOM 913 O O . LEU A 1 114 ? -3.882 -9.988 6.325 1.00 91.19 114 LEU A O 1
ATOM 917 N N . ASN A 1 115 ? -1.640 -10.159 6.529 1.00 93.31 115 ASN A N 1
ATOM 918 C CA . ASN A 1 115 ? -1.320 -8.755 6.786 1.00 93.31 115 ASN A CA 1
ATOM 919 C C . ASN A 1 115 ? -0.785 -8.086 5.513 1.00 93.31 115 ASN A C 1
ATOM 921 O O . ASN A 1 115 ? -0.348 -8.773 4.592 1.00 93.31 115 ASN A O 1
ATOM 925 N N . LEU A 1 116 ? -0.736 -6.751 5.502 1.00 93.19 116 LEU A N 1
ATOM 926 C CA . LEU A 1 116 ? 0.049 -6.019 4.507 1.00 93.19 116 LEU A CA 1
ATOM 927 C C . LEU A 1 116 ? 1.541 -6.332 4.676 1.00 93.19 116 LEU A C 1
ATOM 929 O O . LEU A 1 116 ? 2.106 -6.179 5.768 1.00 93.19 116 LEU A O 1
ATOM 933 N N . CYS A 1 117 ? 2.187 -6.739 3.589 1.00 93.38 117 CYS A N 1
ATOM 934 C CA . CYS A 1 117 ? 3.605 -7.087 3.565 1.00 93.38 117 CYS A CA 1
ATOM 935 C C . CYS A 1 117 ? 4.433 -5.912 3.050 1.00 93.38 117 CYS A C 1
ATOM 937 O O . CYS A 1 117 ? 4.131 -5.379 1.991 1.00 93.38 117 CYS A O 1
ATOM 939 N N . TYR A 1 118 ? 5.485 -5.535 3.782 1.00 92.38 118 TYR A N 1
ATOM 940 C CA . TYR A 1 118 ? 6.460 -4.571 3.273 1.00 92.38 118 TYR A CA 1
ATOM 941 C C . TYR A 1 118 ? 7.255 -5.170 2.116 1.00 92.38 118 TYR A C 1
ATOM 943 O O . TYR A 1 118 ? 7.579 -6.361 2.127 1.00 92.38 118 TYR A O 1
ATOM 951 N N . ASP A 1 119 ? 7.615 -4.314 1.170 1.00 92.62 119 ASP A N 1
ATOM 952 C CA . ASP A 1 119 ? 8.628 -4.622 0.175 1.00 92.62 119 ASP A CA 1
ATOM 953 C C . ASP A 1 119 ? 10.013 -4.326 0.766 1.00 92.62 119 ASP A C 1
ATOM 955 O O . ASP A 1 119 ? 10.231 -3.244 1.298 1.00 92.62 119 ASP A O 1
ATOM 959 N N . VAL A 1 120 ? 10.930 -5.295 0.749 1.00 88.25 120 VAL A N 1
ATOM 960 C CA . VAL A 1 120 ? 12.212 -5.239 1.460 1.00 88.25 120 VAL A CA 1
ATOM 961 C C . VAL A 1 120 ? 13.327 -5.706 0.536 1.00 88.25 120 VAL A C 1
ATOM 963 O O . VAL A 1 120 ? 13.402 -6.884 0.201 1.00 88.25 120 VAL A O 1
ATOM 966 N N . LYS A 1 121 ? 14.261 -4.806 0.221 1.00 81.12 121 LYS A N 1
ATOM 967 C CA . LYS A 1 121 ? 15.358 -5.026 -0.737 1.00 81.12 121 LYS A CA 1
ATOM 968 C C . LYS A 1 121 ? 16.188 -6.291 -0.485 1.00 81.12 121 LYS A C 1
ATOM 970 O O . LYS A 1 121 ? 16.615 -6.947 -1.427 1.00 81.12 121 LYS A O 1
ATOM 975 N N . SER A 1 122 ? 16.408 -6.657 0.778 1.00 85.12 122 SER A N 1
ATOM 976 C CA . SER A 1 122 ? 17.203 -7.837 1.148 1.00 85.12 122 SER A CA 1
ATOM 977 C C . SER A 1 122 ? 16.471 -9.174 0.977 1.00 85.12 122 SER A C 1
ATOM 979 O O . SER A 1 122 ? 17.096 -10.229 1.091 1.00 85.12 122 SER A O 1
ATOM 981 N N . ARG A 1 123 ? 15.157 -9.167 0.714 1.00 87.69 123 ARG A N 1
ATOM 982 C CA . ARG A 1 123 ? 14.342 -10.375 0.543 1.00 87.69 123 ARG A CA 1
ATOM 983 C C . ARG A 1 123 ? 13.876 -10.484 -0.903 1.00 87.69 123 ARG A C 1
ATOM 985 O O . ARG A 1 123 ? 12.967 -9.786 -1.326 1.00 87.69 123 ARG A O 1
ATOM 992 N N . TRP A 1 124 ? 14.445 -11.439 -1.630 1.00 87.56 124 TRP A N 1
ATOM 993 C CA . TRP A 1 124 ? 14.239 -11.640 -3.071 1.00 87.56 124 TRP A CA 1
ATOM 994 C C . TRP A 1 124 ? 12.773 -11.776 -3.536 1.00 87.56 124 TRP A C 1
ATOM 996 O O . TRP A 1 124 ? 12.488 -11.577 -4.711 1.00 87.56 124 TRP A O 1
ATOM 1006 N N . ASN A 1 125 ? 11.836 -12.110 -2.644 1.00 92.56 125 ASN A N 1
ATOM 1007 C CA . ASN A 1 125 ? 10.414 -12.280 -2.952 1.00 92.56 125 ASN A CA 1
ATOM 1008 C C . ASN A 1 125 ? 9.496 -11.259 -2.252 1.00 92.56 125 ASN A C 1
ATOM 1010 O O . ASN A 1 125 ? 8.279 -11.464 -2.201 1.00 92.56 125 ASN A O 1
ATOM 1014 N N . SER A 1 126 ? 10.036 -10.176 -1.688 1.00 93.38 126 SER A N 1
ATOM 1015 C CA . SER A 1 126 ? 9.236 -9.204 -0.935 1.00 93.38 126 SER A CA 1
ATOM 1016 C C . SER A 1 126 ? 8.228 -8.464 -1.805 1.00 93.38 126 SER A C 1
ATOM 1018 O O . SER A 1 126 ? 7.090 -8.283 -1.377 1.00 93.38 126 SER A O 1
ATOM 1020 N N . THR A 1 127 ? 8.601 -8.107 -3.037 1.00 94.06 127 THR A N 1
ATOM 1021 C CA . THR A 1 127 ? 7.710 -7.400 -3.966 1.00 94.06 127 THR A CA 1
ATOM 1022 C C . THR A 1 127 ? 6.523 -8.282 -4.331 1.00 94.06 127 THR A C 1
ATOM 1024 O O . THR A 1 127 ? 5.377 -7.837 -4.292 1.00 94.06 127 THR A O 1
ATOM 1027 N N . TYR A 1 128 ? 6.776 -9.571 -4.581 1.00 95.00 128 TYR A N 1
ATOM 1028 C CA . TYR A 1 128 ? 5.720 -10.561 -4.781 1.00 95.00 128 TYR A CA 1
ATOM 1029 C C . TYR A 1 128 ? 4.807 -10.670 -3.551 1.00 95.00 128 TYR A C 1
ATOM 1031 O O . TYR A 1 128 ? 3.587 -10.595 -3.685 1.00 95.00 128 TYR A O 1
ATOM 1039 N N . CYS A 1 129 ? 5.374 -10.790 -2.344 1.00 95.81 129 CYS A N 1
ATOM 1040 C CA . CYS A 1 129 ? 4.589 -10.854 -1.107 1.00 95.81 129 CYS A CA 1
ATOM 1041 C C . CYS A 1 129 ? 3.729 -9.596 -0.903 1.00 95.81 129 CYS A C 1
ATOM 1043 O O . CYS A 1 129 ? 2.562 -9.707 -0.522 1.00 95.81 129 CYS A O 1
ATOM 1045 N N . MET A 1 130 ? 4.284 -8.413 -1.184 1.00 96.00 130 MET A N 1
ATOM 1046 C CA . MET A 1 130 ? 3.573 -7.138 -1.143 1.00 96.00 130 MET A CA 1
ATOM 1047 C C . MET A 1 130 ? 2.378 -7.166 -2.097 1.00 96.00 130 MET A C 1
ATOM 1049 O O . MET A 1 130 ? 1.243 -7.019 -1.642 1.00 96.00 130 MET A O 1
ATOM 1053 N N . ILE A 1 131 ? 2.605 -7.417 -3.389 1.00 95.75 131 ILE A N 1
ATOM 1054 C CA . ILE A 1 131 ? 1.547 -7.440 -4.411 1.00 95.75 131 ILE A CA 1
ATOM 1055 C C . ILE A 1 131 ? 0.475 -8.478 -4.061 1.00 95.75 131 ILE A C 1
ATOM 1057 O O . ILE A 1 131 ? -0.717 -8.174 -4.086 1.00 95.75 131 ILE A O 1
ATOM 1061 N N . ASN A 1 132 ? 0.877 -9.685 -3.658 1.00 96.06 132 ASN A N 1
ATOM 1062 C CA . ASN A 1 132 ? -0.061 -10.725 -3.250 1.00 96.06 132 ASN A CA 1
ATOM 1063 C C . ASN A 1 132 ? -0.913 -10.283 -2.046 1.00 96.06 132 ASN A C 1
ATOM 1065 O O . ASN A 1 132 ? -2.123 -10.506 -2.029 1.00 96.06 132 ASN A O 1
ATOM 1069 N N . SER A 1 133 ? -0.318 -9.595 -1.062 1.00 95.69 133 SER A N 1
ATOM 1070 C CA . SER A 1 133 ? -1.072 -9.040 0.068 1.00 95.69 133 SER A CA 1
ATOM 1071 C C . SER A 1 133 ? -2.094 -7.987 -0.379 1.00 95.69 133 SER A C 1
ATOM 1073 O O . SER A 1 133 ? -3.232 -8.026 0.085 1.00 95.69 133 SER A O 1
ATOM 1075 N N . PHE A 1 134 ? -1.744 -7.119 -1.337 1.00 95.06 134 PHE A N 1
ATOM 1076 C CA . PHE A 1 134 ? -2.665 -6.146 -1.936 1.00 95.06 134 PHE A CA 1
ATOM 1077 C C . PHE A 1 134 ? -3.847 -6.819 -2.634 1.00 95.06 134 PHE A C 1
ATOM 1079 O O . PHE A 1 134 ? -4.986 -6.406 -2.437 1.00 95.06 134 PHE A O 1
ATOM 1086 N N . ILE A 1 135 ? -3.593 -7.877 -3.407 1.00 95.00 135 ILE A N 1
ATOM 1087 C CA . ILE A 1 135 ? -4.644 -8.625 -4.109 1.00 95.00 135 ILE A CA 1
ATOM 1088 C C . ILE A 1 135 ? -5.599 -9.277 -3.102 1.00 95.00 135 ILE A C 1
ATOM 1090 O O . ILE A 1 135 ? -6.816 -9.135 -3.219 1.00 95.00 135 ILE A O 1
ATOM 1094 N N . VAL A 1 136 ? -5.072 -9.953 -2.076 1.00 95.69 136 VAL A N 1
ATOM 1095 C CA . VAL A 1 136 ? -5.902 -10.633 -1.066 1.00 95.69 136 VAL A CA 1
ATOM 1096 C C . VAL A 1 136 ? -6.721 -9.645 -0.227 1.00 95.69 136 VAL A C 1
ATOM 1098 O O . VAL A 1 136 ? -7.852 -9.954 0.171 1.00 95.69 136 VAL A O 1
ATOM 1101 N N . LEU A 1 137 ? -6.152 -8.472 0.057 1.00 96.31 137 LEU A N 1
ATOM 1102 C CA . LEU A 1 137 ? -6.738 -7.428 0.901 1.00 96.31 137 LEU A CA 1
ATOM 1103 C C . LEU A 1 137 ? -7.460 -6.340 0.092 1.00 96.31 137 LEU A C 1
ATOM 1105 O O . LEU A 1 137 ? -7.851 -5.322 0.663 1.00 96.31 137 LEU A O 1
ATOM 1109 N N . ARG A 1 138 ? -7.679 -6.558 -1.210 1.00 94.69 138 ARG A N 1
ATOM 1110 C CA . ARG A 1 138 ? -8.261 -5.584 -2.141 1.00 94.69 138 ARG A CA 1
ATOM 1111 C C . ARG A 1 138 ? -9.551 -4.948 -1.622 1.00 94.69 138 ARG A C 1
ATOM 1113 O O . ARG A 1 138 ? -9.635 -3.730 -1.559 1.00 94.69 138 ARG A O 1
ATOM 1120 N N . GLU A 1 139 ? -10.513 -5.755 -1.181 1.00 94.94 139 GLU A N 1
ATOM 1121 C CA . GLU A 1 139 ? -11.805 -5.265 -0.666 1.00 94.94 139 GLU A CA 1
ATOM 1122 C C . GLU A 1 139 ? -11.639 -4.332 0.545 1.00 94.94 139 GLU A C 1
ATOM 1124 O O . GLU A 1 139 ? -12.399 -3.385 0.738 1.00 94.94 139 GLU A O 1
ATOM 1129 N N . ILE A 1 140 ? -10.633 -4.577 1.385 1.00 95.69 140 ILE A N 1
ATOM 1130 C CA . ILE A 1 140 ? -10.354 -3.746 2.561 1.00 95.69 140 ILE A CA 1
ATOM 1131 C C . ILE A 1 140 ? -9.747 -2.411 2.127 1.00 95.69 140 ILE A C 1
ATOM 1133 O O . ILE A 1 140 ? -10.105 -1.367 2.671 1.00 95.69 140 ILE A O 1
ATOM 1137 N N . ILE A 1 141 ? -8.860 -2.446 1.134 1.00 95.19 141 ILE A N 1
ATOM 1138 C CA . ILE A 1 141 ? -8.223 -1.263 0.553 1.00 95.19 141 ILE A CA 1
ATOM 1139 C C . ILE A 1 141 ? -9.263 -0.394 -0.174 1.00 95.19 141 ILE A C 1
ATOM 1141 O O . ILE A 1 141 ? -9.311 0.813 0.043 1.00 95.19 141 ILE A O 1
ATOM 1145 N N . GLU A 1 142 ? -10.162 -0.989 -0.956 1.00 94.12 142 GLU A N 1
ATOM 1146 C CA . GLU A 1 142 ? -11.273 -0.273 -1.604 1.00 94.12 142 GLU A CA 1
ATOM 1147 C C . GLU A 1 142 ? -12.212 0.373 -0.568 1.00 94.12 142 GLU A C 1
ATOM 1149 O O . GLU A 1 142 ? -12.615 1.532 -0.711 1.00 94.12 142 GLU A O 1
ATOM 1154 N N . ASN A 1 143 ? -12.499 -0.330 0.533 1.00 94.62 143 ASN A N 1
ATOM 1155 C CA . ASN A 1 143 ? -13.267 0.234 1.643 1.00 94.62 143 ASN A CA 1
ATOM 1156 C C . ASN A 1 143 ? -12.526 1.369 2.355 1.00 94.62 143 ASN A C 1
ATOM 1158 O O . ASN A 1 143 ? -13.165 2.325 2.788 1.00 94.62 143 ASN A O 1
ATOM 1162 N N . LEU A 1 144 ? -11.201 1.280 2.511 1.00 94.75 144 LEU A N 1
ATOM 1163 C CA . LEU A 1 144 ? -10.398 2.375 3.057 1.00 94.75 144 LEU A CA 1
ATOM 1164 C C . LEU A 1 144 ? -10.578 3.636 2.208 1.00 94.75 144 LEU A C 1
ATOM 1166 O O . LEU A 1 144 ? -10.912 4.685 2.750 1.00 94.75 144 LEU A O 1
ATOM 1170 N N . PHE A 1 145 ? -10.418 3.529 0.890 1.00 94.00 145 PHE A N 1
ATOM 1171 C CA . PHE A 1 145 ? -10.558 4.673 -0.012 1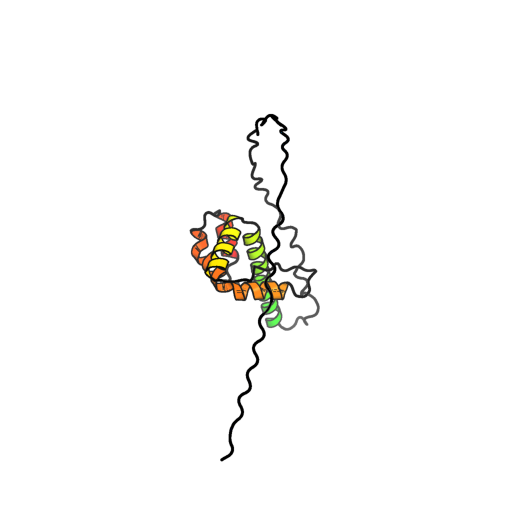.00 94.00 145 PHE A CA 1
ATOM 1172 C C . PHE A 1 145 ? -11.979 5.241 -0.041 1.00 94.00 145 PHE A C 1
ATOM 1174 O O . PHE A 1 145 ? -12.154 6.458 -0.017 1.00 94.00 145 PHE A O 1
ATOM 1181 N N . SER A 1 146 ? -12.993 4.377 0.022 1.00 93.06 146 SER A N 1
ATOM 1182 C CA . SER A 1 146 ? -14.400 4.795 0.065 1.00 93.06 146 SER A CA 1
ATOM 1183 C C . SER A 1 146 ? -14.763 5.533 1.360 1.00 93.06 146 SER A C 1
ATOM 1185 O O . SER A 1 146 ? -15.568 6.461 1.345 1.00 93.06 146 SER A O 1
ATOM 1187 N N . ASN A 1 147 ? -14.153 5.149 2.487 1.00 93.12 147 ASN A N 1
ATOM 1188 C CA . ASN A 1 147 ? -14.495 5.673 3.813 1.00 93.12 147 ASN A CA 1
ATOM 1189 C C . ASN A 1 147 ? -13.453 6.645 4.389 1.00 93.12 147 ASN A C 1
ATOM 1191 O O . ASN A 1 147 ? -13.630 7.124 5.507 1.00 93.12 147 ASN A O 1
ATOM 1195 N N . LYS A 1 148 ? -12.386 6.985 3.653 1.00 92.31 148 LYS A N 1
ATOM 1196 C CA . LYS A 1 148 ? -11.265 7.821 4.136 1.00 92.31 148 LYS A CA 1
ATOM 1197 C C . LYS A 1 148 ? -11.690 9.166 4.739 1.00 92.31 148 LYS A C 1
ATOM 1199 O O . LYS A 1 148 ? -11.031 9.650 5.649 1.00 92.31 148 LYS A O 1
ATOM 1204 N N . HIS A 1 149 ? -12.796 9.746 4.269 1.00 91.06 149 HIS A N 1
ATOM 1205 C CA . HIS A 1 149 ? -13.346 11.013 4.773 1.00 91.06 149 HIS A CA 1
ATOM 1206 C C . HIS A 1 149 ? -14.106 10.881 6.098 1.00 91.06 149 HIS A C 1
ATOM 1208 O O . HIS A 1 149 ? -14.322 11.876 6.781 1.00 91.06 149 HIS A O 1
ATOM 1214 N N . GLN A 1 150 ? -14.538 9.667 6.440 1.00 90.38 150 GLN A N 1
ATOM 1215 C CA . GLN A 1 150 ? -15.230 9.355 7.692 1.00 90.38 150 GLN A CA 1
ATOM 1216 C C . GLN A 1 150 ? -14.247 8.931 8.787 1.00 90.38 150 GLN A C 1
ATOM 1218 O O . GLN A 1 150 ? -14.612 8.850 9.957 1.00 90.38 150 GLN A O 1
ATOM 1223 N N . LEU A 1 151 ? -12.995 8.649 8.417 1.00 88.31 151 LEU A N 1
ATOM 1224 C CA . LEU A 1 151 ? -11.930 8.388 9.370 1.00 88.31 151 LEU A CA 1
ATOM 1225 C C . LEU A 1 151 ? -11.498 9.713 10.004 1.00 88.31 151 LEU A C 1
ATOM 1227 O O . LEU A 1 151 ? -11.324 10.712 9.308 1.00 88.31 151 LEU A O 1
ATOM 1231 N N . HIS A 1 152 ? -11.273 9.713 11.318 1.00 89.62 152 HIS A N 1
ATOM 1232 C CA . HIS A 1 152 ? -10.756 10.863 12.072 1.00 89.62 152 HIS A CA 1
ATOM 1233 C C . HIS A 1 152 ? -9.255 11.113 11.797 1.00 89.62 152 HIS A C 1
ATOM 1235 O O . HIS A 1 152 ? -8.453 11.228 12.718 1.00 89.62 152 HIS A O 1
ATOM 1241 N N . ILE A 1 153 ? -8.861 11.144 10.523 1.00 90.31 153 ILE A N 1
ATOM 1242 C CA . ILE A 1 153 ? -7.498 11.407 10.048 1.00 90.31 153 ILE A CA 1
ATOM 1243 C C . ILE A 1 153 ? -7.376 12.845 9.534 1.00 90.31 153 ILE A C 1
ATOM 1245 O O . ILE A 1 153 ? -8.370 13.508 9.235 1.00 90.31 153 ILE A O 1
ATOM 1249 N N . THR A 1 154 ? -6.148 13.349 9.415 1.00 90.75 154 THR A N 1
ATOM 1250 C CA . THR A 1 154 ? -5.930 14.737 8.986 1.00 90.75 154 THR A CA 1
ATOM 1251 C C . THR A 1 154 ? -6.246 14.933 7.499 1.00 90.75 154 THR A C 1
ATOM 1253 O O . THR A 1 154 ? -6.105 14.023 6.681 1.00 90.75 154 THR A O 1
ATOM 1256 N N . GLN A 1 155 ? -6.606 16.158 7.105 1.00 89.06 155 GLN A N 1
ATOM 1257 C CA . GLN A 1 155 ? -6.821 16.529 5.694 1.00 89.06 155 GLN A CA 1
ATOM 1258 C C . GLN A 1 155 ? -5.593 16.223 4.814 1.00 89.06 155 GLN A C 1
ATOM 1260 O O . GLN A 1 155 ? -5.727 15.757 3.683 1.00 89.06 155 GLN A O 1
ATOM 1265 N N . GLN A 1 156 ? -4.384 16.427 5.347 1.00 88.38 156 GLN A N 1
ATOM 1266 C CA . GLN A 1 156 ? -3.138 16.087 4.655 1.00 88.38 156 GLN A CA 1
ATOM 1267 C C . GLN A 1 156 ? -3.017 14.577 4.415 1.00 88.38 156 GLN A C 1
ATOM 1269 O O . GLN A 1 156 ? -2.619 14.158 3.329 1.00 88.38 156 GLN A O 1
ATOM 1274 N N . GLN A 1 157 ? -3.404 13.756 5.395 1.00 88.38 157 GLN A N 1
ATOM 1275 C CA . GLN A 1 157 ? -3.449 12.304 5.248 1.00 88.38 157 GLN A CA 1
ATOM 1276 C C . GLN A 1 157 ? -4.504 11.879 4.214 1.00 88.38 157 GLN A C 1
ATOM 1278 O O . GLN A 1 157 ? -4.208 11.066 3.344 1.00 88.38 157 GLN A O 1
ATOM 1283 N N . VAL A 1 158 ? -5.699 12.475 4.217 1.00 90.81 158 VAL A N 1
ATOM 1284 C CA . VAL A 1 158 ? -6.724 12.211 3.186 1.00 90.81 158 VAL A CA 1
ATOM 1285 C C . VAL A 1 158 ? -6.202 12.535 1.782 1.00 90.81 158 VAL A C 1
ATOM 1287 O O . VAL A 1 158 ? -6.406 11.756 0.847 1.00 90.81 158 VAL A O 1
ATOM 1290 N N . LYS A 1 159 ? -5.494 13.660 1.625 1.00 90.25 159 LYS A N 1
ATOM 1291 C CA . LYS A 1 159 ? -4.869 14.036 0.352 1.00 90.25 159 LYS A CA 1
ATOM 1292 C C . LYS A 1 159 ? -3.800 13.023 -0.066 1.00 90.25 159 LYS A C 1
ATOM 1294 O O . LYS A 1 159 ? -3.820 12.572 -1.206 1.00 90.25 159 LYS A O 1
ATOM 1299 N N . LYS A 1 160 ? -2.917 12.614 0.856 1.00 89.81 160 LYS A N 1
ATOM 1300 C CA . LYS A 1 160 ? -1.901 11.576 0.596 1.00 89.81 160 LYS A CA 1
ATOM 1301 C C . LYS A 1 160 ? -2.540 10.243 0.185 1.00 89.81 160 LYS A C 1
ATOM 1303 O O . LYS A 1 160 ? -2.124 9.679 -0.818 1.00 89.81 160 LYS A O 1
ATOM 1308 N N . LEU A 1 161 ? -3.591 9.790 0.876 1.00 90.69 161 LEU A N 1
ATOM 1309 C CA . LEU A 1 161 ? -4.351 8.592 0.488 1.00 90.69 161 LEU A CA 1
ATOM 1310 C C . LEU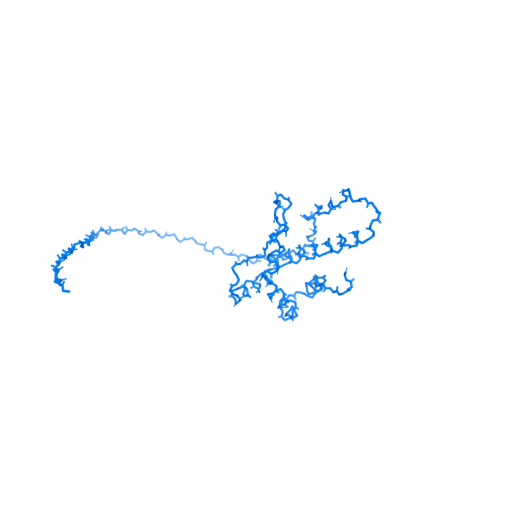 A 1 161 ? -4.936 8.721 -0.917 1.00 90.69 161 LEU A C 1
ATOM 1312 O O . LEU A 1 161 ? -4.814 7.802 -1.714 1.00 90.69 161 LEU A O 1
ATOM 1316 N N . THR A 1 162 ? -5.524 9.870 -1.241 1.00 90.50 162 THR A N 1
ATOM 1317 C CA . THR A 1 162 ? -6.105 10.103 -2.571 1.00 90.50 162 THR A CA 1
ATOM 1318 C C . THR A 1 162 ? -5.043 10.054 -3.674 1.00 90.50 162 THR A C 1
ATOM 1320 O O . THR A 1 162 ? -5.312 9.530 -4.745 1.00 90.50 162 THR A O 1
ATOM 1323 N N . ASN A 1 163 ? -3.812 10.496 -3.404 1.00 89.94 163 ASN A N 1
ATOM 1324 C CA . ASN A 1 163 ? -2.705 10.375 -4.359 1.00 89.94 163 ASN A CA 1
ATOM 1325 C C . ASN A 1 163 ? -2.250 8.920 -4.590 1.00 89.94 163 ASN A C 1
ATOM 1327 O O . ASN A 1 163 ? -1.621 8.631 -5.608 1.00 89.94 163 ASN A O 1
ATOM 1331 N N . PHE A 1 164 ? -2.537 8.005 -3.658 1.00 91.31 164 PHE A N 1
ATOM 1332 C CA . PHE A 1 164 ? -2.242 6.579 -3.821 1.00 91.31 164 PHE A CA 1
ATOM 1333 C C . PHE A 1 164 ? -3.306 5.826 -4.625 1.00 91.31 164 PHE A C 1
ATOM 1335 O O . PHE A 1 164 ? -3.064 4.680 -5.002 1.00 91.31 164 PHE A O 1
ATOM 1342 N N . GLU A 1 165 ? -4.455 6.438 -4.917 1.00 87.06 165 GLU A N 1
ATOM 1343 C CA . GLU A 1 165 ? -5.435 5.840 -5.822 1.00 87.06 165 GLU A CA 1
ATOM 1344 C C . GLU A 1 165 ? -4.876 5.816 -7.246 1.00 87.06 165 GLU A C 1
ATOM 1346 O O . GLU A 1 165 ? -4.255 6.776 -7.712 1.00 87.06 165 GLU A O 1
ATOM 1351 N N . LEU A 1 166 ? -5.062 4.684 -7.924 1.00 78.06 166 LEU A N 1
ATOM 1352 C CA . LEU A 1 166 ? -4.756 4.560 -9.343 1.00 78.06 166 LEU A CA 1
ATOM 1353 C C . LEU A 1 166 ? -5.916 5.158 -10.129 1.00 78.06 166 LEU A C 1
ATOM 1355 O O . LEU A 1 166 ? -7.060 4.719 -10.003 1.00 78.06 166 LEU A O 1
ATOM 1359 N N . THR A 1 167 ? -5.610 6.165 -10.931 1.00 79.75 167 THR A N 1
ATOM 1360 C CA . THR A 1 167 ? -6.560 6.831 -11.816 1.00 79.75 167 THR A CA 1
ATOM 1361 C C . THR A 1 167 ? -6.175 6.556 -13.262 1.00 79.75 167 THR A C 1
ATOM 1363 O O . THR A 1 167 ? -5.048 6.176 -13.555 1.00 79.75 167 THR A O 1
ATOM 1366 N N . SER A 1 168 ? -7.093 6.775 -14.203 1.00 70.06 168 SER A N 1
ATOM 1367 C CA . SER A 1 168 ? -6.814 6.610 -15.638 1.00 70.06 168 SER A CA 1
ATOM 1368 C C . SER A 1 168 ? -5.770 7.591 -16.198 1.00 70.06 168 SER A C 1
ATOM 1370 O O . SER A 1 168 ? -5.514 7.570 -17.397 1.00 70.06 168 SER A O 1
ATOM 1372 N N . ALA A 1 169 ? -5.256 8.501 -15.366 1.00 65.88 169 ALA A N 1
ATOM 1373 C CA . ALA A 1 169 ? -4.248 9.493 -15.720 1.00 65.88 169 ALA A CA 1
ATOM 1374 C C . ALA A 1 169 ? -2.817 9.085 -15.314 1.00 65.88 169 ALA A C 1
ATOM 1376 O O . ALA A 1 169 ? -1.888 9.818 -15.650 1.00 65.88 169 ALA A O 1
ATOM 1377 N N . ASP A 1 170 ? -2.656 7.971 -14.590 1.00 58.44 170 ASP A N 1
ATOM 1378 C CA . ASP A 1 170 ? -1.359 7.374 -14.231 1.00 58.44 170 ASP A CA 1
ATOM 1379 C C . ASP A 1 170 ? -0.864 6.408 -15.323 1.00 58.44 170 ASP A C 1
ATOM 1381 O O . ASP A 1 170 ? 0.368 6.356 -15.541 1.00 58.44 170 ASP A O 1
#

Secondary structure (DSSP, 8-state):
---------------------------------------------------STTS-----TTS---TT-HHHHHHHHHHHHHHHHHHHHHHHHHH-HHHHHHHHHHHHHTT--PPPPPP-TTSTTHHHHHHHHHHHTHHHHHHHHHHTTTSS--HHHHHHHHHTS--TT-